Protein AF-A0A7C4I8U3-F1 (afdb_monomer_lite)

Secondary structure (DSSP, 8-state):
---S-GGGTHHHHHHTTT--HHHHHTSTTTT---TT-EEEEE---GGG--TT-EEEEEETTEEEEEEEEEEETTEEEEE-TTSSS--GGGSSB-GGGEEEEEEEEETTTTHHHHHHHHHHT-

Foldseek 3Di:
DDDPDLCLWCVVVVVVVPDDPVRCCPADPSVADDPQKDFDFDADDLVPDDQRWWFWFQFPVGIDIFGFHDADPQFTATDHGNDNDGDPRRGRDHSVRTPGTTDDIDHNNRVVVVVVCVVVVD

Sequence (122 aa):
MEHKNVDDTFYKFFLQRNFTLEEIRKFDFSDGINRGDVVLVKKIRPEELKVGDVIVFNSPNGKIIHRVISIENGSVTTKGDANPSPLGFEQHISAQQIIGKAYLRIPYLGYPRILLLMLLGV

Structure (mmCIF, N/CA/C/O backbone):
data_AF-A0A7C4I8U3-F1
#
_entry.id   AF-A0A7C4I8U3-F1
#
loop_
_atom_site.group_PDB
_atom_site.id
_atom_site.type_symbol
_atom_site.label_atom_id
_atom_site.label_alt_id
_atom_site.label_comp_id
_atom_site.label_asym_id
_atom_site.label_entity_id
_atom_site.label_seq_id
_atom_site.pdbx_PDB_ins_code
_atom_site.Cartn_x
_atom_site.Cartn_y
_atom_site.Cartn_z
_atom_site.occupancy
_atom_site.B_iso_or_equiv
_atom_site.auth_seq_id
_atom_site.auth_comp_id
_atom_site.auth_asym_id
_atom_site.auth_atom_id
_atom_site.pdbx_PDB_model_num
ATOM 1 N N . MET A 1 1 ? 5.425 4.842 -10.005 1.00 56.50 1 MET A N 1
ATOM 2 C CA . MET A 1 1 ? 6.080 3.852 -9.122 1.00 56.50 1 MET A CA 1
ATOM 3 C C . MET A 1 1 ? 7.594 3.933 -9.293 1.00 56.50 1 MET A C 1
ATOM 5 O O . MET A 1 1 ? 8.255 2.922 -9.452 1.00 56.50 1 MET A O 1
ATOM 9 N N . GLU A 1 2 ? 8.159 5.133 -9.342 1.00 50.75 2 GLU A N 1
ATOM 10 C CA . GLU A 1 2 ? 9.605 5.319 -9.251 1.00 50.75 2 GLU A CA 1
ATOM 11 C C . GLU A 1 2 ? 9.751 6.460 -8.252 1.00 50.75 2 GLU A C 1
ATOM 13 O O . GLU A 1 2 ? 9.171 7.532 -8.445 1.00 50.75 2 GLU A O 1
ATOM 18 N N . HIS A 1 3 ? 10.352 6.166 -7.105 1.00 53.06 3 HIS A N 1
ATOM 19 C CA . HIS A 1 3 ? 10.346 7.053 -5.950 1.00 53.06 3 HIS A CA 1
ATOM 20 C C . HIS A 1 3 ? 11.744 7.643 -5.789 1.00 53.06 3 HIS A C 1
ATOM 22 O O . HIS A 1 3 ? 12.694 6.919 -5.510 1.00 53.06 3 HIS A O 1
ATOM 28 N N . LYS A 1 4 ? 11.881 8.960 -5.990 1.00 53.72 4 LYS A N 1
ATOM 29 C CA . LYS A 1 4 ? 13.158 9.663 -5.770 1.00 53.72 4 LYS A CA 1
ATOM 30 C C . LYS A 1 4 ? 13.462 9.841 -4.278 1.00 53.72 4 LYS A C 1
ATOM 32 O O . LYS A 1 4 ? 14.628 9.894 -3.905 1.00 53.72 4 LYS A O 1
ATOM 37 N N . ASN A 1 5 ? 12.423 9.907 -3.443 1.00 61.78 5 ASN A N 1
ATOM 38 C CA . ASN A 1 5 ? 12.506 9.948 -1.988 1.00 61.78 5 ASN A CA 1
ATOM 39 C C . ASN A 1 5 ? 11.278 9.239 -1.381 1.00 61.78 5 ASN A C 1
ATOM 41 O O . ASN A 1 5 ? 10.164 9.406 -1.879 1.00 61.78 5 ASN A O 1
ATOM 45 N N . VAL A 1 6 ? 11.478 8.449 -0.322 1.00 57.25 6 VAL A N 1
ATOM 46 C CA . VAL A 1 6 ? 10.409 7.755 0.421 1.00 57.25 6 VAL A CA 1
ATOM 47 C C . VAL A 1 6 ? 9.450 8.761 1.072 1.00 57.25 6 VAL A C 1
ATOM 49 O O . VAL A 1 6 ? 8.249 8.503 1.150 1.00 57.25 6 VAL A O 1
ATOM 52 N N . ASP A 1 7 ? 9.934 9.948 1.438 1.00 56.62 7 ASP A N 1
ATOM 53 C CA . ASP A 1 7 ? 9.108 11.010 2.028 1.00 56.62 7 ASP A CA 1
ATOM 54 C C . ASP A 1 7 ? 8.077 11.597 1.044 1.00 56.62 7 ASP A C 1
ATOM 56 O O . ASP A 1 7 ? 7.031 12.092 1.464 1.00 56.62 7 ASP A O 1
ATOM 60 N N . ASP A 1 8 ? 8.308 11.465 -0.268 1.00 64.56 8 ASP A N 1
ATOM 61 C CA . ASP A 1 8 ? 7.384 11.909 -1.326 1.00 64.56 8 ASP A CA 1
ATOM 62 C C . ASP A 1 8 ? 6.325 10.850 -1.687 1.00 64.56 8 ASP A C 1
ATOM 64 O O . ASP A 1 8 ? 5.616 10.968 -2.689 1.00 64.56 8 ASP A O 1
ATOM 68 N N . THR A 1 9 ? 6.223 9.784 -0.894 1.00 76.19 9 THR A N 1
ATOM 69 C CA . THR A 1 9 ? 5.331 8.648 -1.164 1.00 76.19 9 THR A CA 1
ATOM 70 C C . THR A 1 9 ? 4.094 8.657 -0.259 1.00 76.19 9 THR A C 1
ATOM 72 O O . THR A 1 9 ? 3.631 9.696 0.219 1.00 76.19 9 THR A O 1
ATOM 75 N N . PHE A 1 10 ? 3.538 7.474 0.013 1.00 90.88 10 PHE A N 1
ATOM 76 C CA . PHE A 1 10 ? 2.471 7.271 0.981 1.00 90.88 10 PHE A CA 1
ATOM 77 C C . PHE A 1 10 ? 2.864 7.696 2.407 1.00 90.88 10 PHE A C 1
ATOM 79 O O . PHE A 1 10 ? 1.967 7.993 3.190 1.00 90.88 10 PHE A O 1
ATOM 86 N N . TYR A 1 11 ? 4.157 7.804 2.747 1.00 93.31 11 TYR A N 1
ATOM 87 C CA . TYR A 1 11 ? 4.602 8.257 4.075 1.00 93.31 11 TYR A CA 1
ATOM 88 C C . TYR A 1 11 ? 3.971 9.591 4.461 1.00 93.31 11 TYR A C 1
ATOM 90 O O . TYR A 1 11 ? 3.293 9.678 5.483 1.00 93.31 11 TYR A O 1
ATOM 98 N N . LYS A 1 12 ? 4.096 10.608 3.602 1.00 91.69 12 LYS A N 1
ATOM 99 C CA . LYS A 1 12 ? 3.491 11.925 3.834 1.00 91.69 12 LYS A CA 1
ATOM 100 C C . LYS A 1 12 ? 1.980 11.840 4.043 1.00 91.69 12 LYS A C 1
ATOM 102 O O . LYS A 1 12 ? 1.444 12.508 4.923 1.00 91.69 12 LYS A O 1
ATOM 107 N N . PHE A 1 13 ? 1.299 10.998 3.265 1.00 93.00 13 PHE A N 1
ATOM 108 C CA . PHE A 1 13 ? -0.147 10.806 3.370 1.00 93.00 13 PHE A CA 1
ATOM 109 C C . PHE A 1 13 ? -0.567 10.283 4.753 1.00 93.00 13 PHE A C 1
ATOM 111 O O . PHE A 1 13 ? -1.553 10.773 5.312 1.00 93.00 13 PHE A O 1
ATOM 118 N N . PHE A 1 14 ? 0.168 9.307 5.296 1.00 95.06 14 PHE A N 1
ATOM 119 C CA . PHE A 1 14 ? -0.118 8.698 6.597 1.00 95.06 14 PHE A CA 1
ATOM 120 C C . PHE A 1 14 ? 0.344 9.565 7.772 1.00 95.06 14 PHE A C 1
ATOM 122 O O . PHE A 1 14 ? -0.404 9.711 8.737 1.00 95.06 14 PHE A O 1
ATOM 129 N N . LEU A 1 15 ? 1.509 10.213 7.669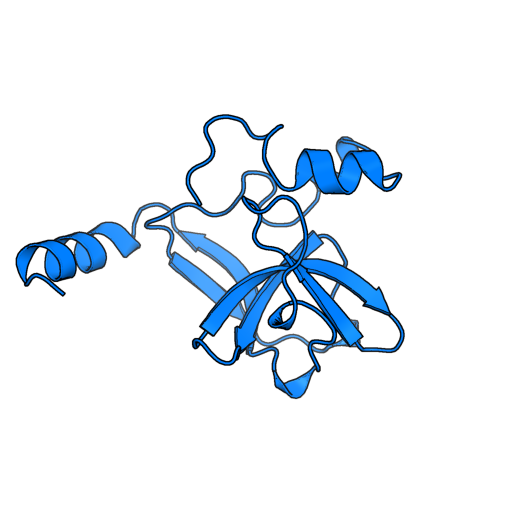 1.00 94.25 15 LEU A N 1
ATOM 130 C CA . LEU A 1 15 ? 2.002 11.150 8.689 1.00 94.25 15 LEU A CA 1
ATOM 131 C C . LEU A 1 15 ? 1.009 12.300 8.930 1.00 94.25 15 LEU A C 1
ATOM 133 O O . LEU A 1 15 ? 0.794 12.716 10.063 1.00 94.25 15 LEU A O 1
ATOM 137 N N . GLN A 1 16 ? 0.333 12.774 7.879 1.00 93.75 16 GLN A N 1
ATOM 138 C CA . GLN A 1 16 ? -0.727 13.787 7.982 1.00 93.75 16 GLN A CA 1
ATOM 139 C C . GLN A 1 16 ? -2.041 13.269 8.601 1.00 93.75 16 GLN A C 1
ATOM 141 O O . GLN A 1 16 ? -2.952 14.057 8.839 1.00 93.75 16 GLN A O 1
ATOM 146 N N . ARG A 1 17 ? -2.169 11.957 8.832 1.00 93.62 17 ARG A N 1
ATOM 147 C CA . ARG A 1 17 ? -3.377 11.277 9.337 1.00 93.62 17 ARG A CA 1
ATOM 148 C C . ARG A 1 17 ? -3.131 10.569 10.669 1.00 93.62 17 ARG A C 1
ATOM 150 O O . ARG A 1 17 ? -3.748 9.547 10.946 1.00 93.62 17 ARG A O 1
ATOM 157 N N . ASN A 1 18 ? -2.253 11.140 11.492 1.00 94.75 18 ASN A N 1
ATOM 158 C CA . ASN A 1 18 ? -1.930 10.673 12.844 1.00 94.75 18 ASN A CA 1
ATOM 159 C C . ASN A 1 18 ? -1.239 9.302 12.916 1.00 94.75 18 ASN A C 1
ATOM 161 O O . ASN A 1 18 ? -1.243 8.687 13.978 1.00 94.75 18 ASN A O 1
ATOM 165 N N . PHE A 1 19 ? -0.618 8.836 11.829 1.00 95.00 19 PHE A N 1
ATOM 166 C CA . PHE A 1 19 ? 0.316 7.714 11.906 1.00 95.00 19 PHE A CA 1
ATOM 167 C C . PHE A 1 19 ? 1.714 8.221 12.247 1.00 95.00 19 PHE A C 1
ATOM 169 O O . PHE A 1 19 ? 2.159 9.263 11.765 1.00 95.00 19 PHE A O 1
ATOM 176 N N . THR A 1 20 ? 2.435 7.446 13.040 1.00 95.81 20 THR A N 1
ATOM 177 C CA . THR A 1 20 ? 3.850 7.652 13.341 1.00 95.81 20 THR A CA 1
ATOM 178 C C . THR A 1 20 ? 4.735 7.013 12.272 1.00 95.81 20 THR A C 1
ATOM 180 O O . THR A 1 20 ? 4.350 6.059 11.593 1.00 95.81 20 THR A O 1
ATOM 183 N N . LEU A 1 21 ? 5.974 7.494 12.149 1.00 93.69 21 LEU A N 1
ATOM 184 C CA . LEU A 1 21 ? 6.956 6.907 11.233 1.00 93.69 21 LEU A CA 1
ATOM 185 C C . LEU A 1 21 ? 7.205 5.415 11.525 1.00 93.69 21 LEU A C 1
ATOM 187 O O . LEU A 1 21 ? 7.354 4.617 10.603 1.00 93.69 21 LEU A O 1
ATOM 191 N N . GLU A 1 22 ? 7.212 5.037 12.803 1.00 94.81 22 GLU A N 1
ATOM 192 C CA . GLU A 1 22 ? 7.419 3.656 13.246 1.00 94.81 22 GLU A CA 1
ATOM 193 C C . GLU A 1 22 ? 6.253 2.730 12.882 1.00 94.81 22 GLU A C 1
ATOM 195 O O . GLU A 1 22 ? 6.468 1.550 12.610 1.00 94.81 22 GLU A O 1
ATOM 200 N N . GLU A 1 23 ? 5.021 3.240 12.837 1.00 95.56 23 GLU A N 1
ATOM 201 C CA . GLU A 1 23 ? 3.873 2.480 12.332 1.00 95.56 23 GLU A CA 1
ATOM 202 C C . GLU A 1 23 ? 3.968 2.276 10.821 1.00 95.56 23 GLU A C 1
ATOM 204 O O . GLU A 1 23 ? 3.799 1.157 10.343 1.00 95.56 23 GLU A O 1
ATOM 209 N N . ILE A 1 24 ? 4.312 3.329 10.074 1.00 94.75 24 ILE A N 1
ATOM 210 C CA . ILE A 1 24 ? 4.409 3.274 8.609 1.00 94.75 24 ILE A CA 1
ATOM 211 C C . ILE A 1 24 ? 5.532 2.323 8.168 1.00 94.75 24 ILE A C 1
ATOM 213 O O . ILE A 1 24 ? 5.362 1.552 7.225 1.00 94.75 24 ILE A O 1
ATOM 217 N N . ARG A 1 25 ? 6.667 2.309 8.878 1.00 94.44 25 ARG A N 1
ATOM 218 C CA . ARG A 1 25 ? 7.789 1.390 8.607 1.00 94.44 25 ARG A CA 1
ATOM 219 C C . ARG A 1 25 ? 7.426 -0.087 8.758 1.00 94.44 25 ARG A C 1
ATOM 221 O O . ARG A 1 25 ? 8.075 -0.926 8.135 1.00 94.44 25 ARG A O 1
ATOM 228 N N . LYS A 1 26 ? 6.403 -0.399 9.560 1.00 95.50 26 LYS A N 1
ATOM 229 C CA . LYS A 1 26 ? 5.879 -1.761 9.751 1.00 95.50 26 LYS A CA 1
ATOM 230 C C . LYS A 1 26 ? 4.902 -2.187 8.657 1.00 95.50 26 LYS A C 1
ATOM 232 O O . LYS A 1 26 ? 4.494 -3.346 8.656 1.00 95.50 26 LYS A O 1
ATOM 237 N N . PHE A 1 27 ? 4.498 -1.285 7.761 1.00 95.44 27 PHE A N 1
ATOM 238 C CA . PHE A 1 27 ? 3.653 -1.655 6.632 1.00 95.44 27 PHE A CA 1
ATOM 239 C C . PHE A 1 27 ? 4.396 -2.597 5.685 1.00 95.44 27 PHE A C 1
ATOM 241 O O . PHE A 1 27 ? 5.609 -2.494 5.493 1.00 95.44 27 PHE A O 1
ATOM 248 N N . ASP A 1 28 ? 3.644 -3.490 5.047 1.00 92.50 28 ASP A N 1
ATOM 249 C CA . ASP A 1 28 ? 4.187 -4.350 4.002 1.00 92.50 28 ASP A CA 1
ATOM 250 C C . ASP A 1 28 ? 4.722 -3.488 2.853 1.00 92.50 28 ASP A C 1
ATOM 252 O O . ASP A 1 28 ? 4.060 -2.545 2.416 1.00 92.50 28 ASP A O 1
ATOM 256 N N . PHE A 1 29 ? 5.909 -3.813 2.336 1.00 93.50 29 PHE A N 1
ATOM 257 C CA . PHE A 1 29 ? 6.557 -3.031 1.273 1.00 93.50 29 PHE A CA 1
ATOM 258 C C . PHE A 1 29 ? 6.705 -1.553 1.673 1.00 93.50 29 PHE A C 1
ATOM 260 O O . PHE A 1 29 ? 6.271 -0.650 0.952 1.00 93.50 29 PHE A O 1
ATOM 267 N N . SER A 1 30 ? 7.264 -1.301 2.862 1.00 91.94 30 SER A N 1
ATOM 268 C CA . SER A 1 30 ? 7.463 0.049 3.401 1.00 91.94 30 SER A CA 1
ATOM 269 C C . S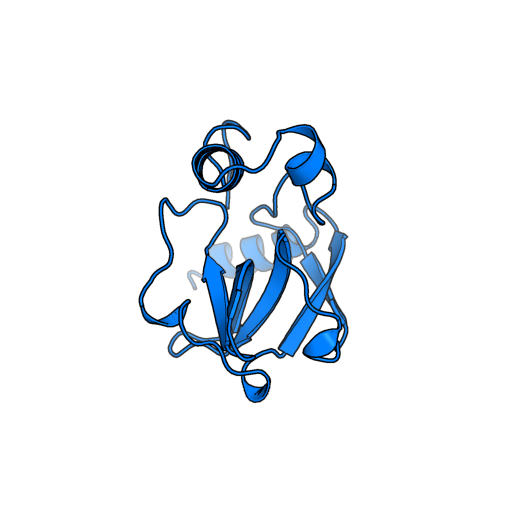ER A 1 30 ? 8.481 0.886 2.613 1.00 91.94 30 SER A C 1
ATOM 271 O O . SER A 1 30 ? 8.583 2.087 2.832 1.00 91.94 30 SER A O 1
ATOM 273 N N . ASP A 1 31 ? 9.193 0.285 1.664 1.00 89.06 31 ASP A N 1
ATOM 274 C CA . ASP A 1 31 ? 10.056 0.927 0.669 1.00 89.06 31 ASP A CA 1
ATOM 275 C C . ASP A 1 31 ? 9.377 1.076 -0.711 1.00 89.06 31 ASP A C 1
ATOM 277 O O . ASP A 1 31 ? 10.004 1.487 -1.688 1.00 89.06 31 ASP A O 1
ATOM 281 N N . GLY A 1 32 ? 8.081 0.765 -0.792 1.00 88.94 32 GLY A N 1
ATOM 282 C CA . GLY A 1 32 ? 7.265 0.872 -1.996 1.00 88.94 32 GLY A CA 1
ATOM 283 C C . GLY A 1 32 ? 7.423 -0.299 -2.969 1.00 88.94 32 GLY A C 1
ATOM 284 O O . GLY A 1 32 ? 8.143 -1.274 -2.745 1.00 88.94 32 GLY A O 1
ATOM 285 N N . ILE A 1 33 ? 6.705 -0.207 -4.086 1.00 90.69 33 ILE A N 1
ATOM 286 C CA . ILE A 1 33 ? 6.812 -1.132 -5.219 1.00 90.69 33 ILE A CA 1
ATOM 287 C C . ILE A 1 33 ? 7.184 -0.311 -6.442 1.00 90.69 33 ILE A C 1
ATOM 289 O O . ILE A 1 33 ? 6.561 0.715 -6.725 1.00 90.69 33 ILE A O 1
ATOM 293 N N . ASN A 1 34 ? 8.196 -0.777 -7.164 1.00 90.25 34 ASN A N 1
ATOM 294 C CA . ASN A 1 34 ? 8.792 -0.071 -8.279 1.00 90.25 34 ASN A CA 1
ATOM 295 C C . ASN A 1 34 ? 8.440 -0.711 -9.622 1.00 90.25 34 ASN A C 1
ATOM 297 O O . ASN A 1 34 ? 8.062 -1.882 -9.732 1.00 90.25 34 ASN A O 1
ATOM 301 N N . ARG A 1 35 ? 8.578 0.076 -10.693 1.00 90.38 35 ARG A N 1
ATOM 302 C CA . ARG A 1 35 ? 8.469 -0.451 -12.056 1.00 90.38 35 ARG A CA 1
ATOM 303 C C . ARG A 1 35 ? 9.486 -1.582 -12.254 1.00 90.38 35 ARG A C 1
ATOM 305 O O . ARG A 1 35 ? 10.657 -1.441 -11.920 1.00 90.38 35 ARG A O 1
ATOM 312 N N . GLY A 1 36 ? 9.025 -2.684 -12.840 1.00 93.19 36 GLY A N 1
ATOM 313 C CA . GLY A 1 36 ? 9.843 -3.877 -13.065 1.00 93.19 36 GLY A CA 1
ATOM 314 C C . GLY A 1 36 ? 9.825 -4.877 -11.910 1.00 93.19 36 GLY A C 1
ATOM 315 O O . GLY A 1 36 ? 10.348 -5.975 -12.078 1.00 93.19 36 GLY A O 1
ATOM 316 N N . ASP A 1 37 ? 9.179 -4.563 -10.789 1.00 95.19 37 ASP A N 1
ATOM 317 C CA . ASP A 1 37 ? 8.921 -5.553 -9.749 1.00 95.19 37 ASP A CA 1
ATOM 318 C C . ASP A 1 37 ? 7.846 -6.548 -10.195 1.00 95.19 37 ASP A C 1
ATOM 320 O O . ASP A 1 37 ? 6.863 -6.197 -10.855 1.00 95.19 37 ASP A O 1
ATOM 324 N N . VAL A 1 38 ? 8.012 -7.803 -9.786 1.00 95.38 38 VAL A N 1
ATOM 325 C CA . VAL A 1 38 ? 6.956 -8.818 -9.843 1.00 95.38 38 VAL A CA 1
ATOM 326 C C . VAL A 1 38 ? 6.478 -9.074 -8.424 1.00 95.38 38 VAL A C 1
ATOM 328 O O . VAL A 1 38 ? 7.279 -9.409 -7.552 1.00 95.38 38 VAL A O 1
ATOM 331 N N . VAL A 1 39 ? 5.175 -8.935 -8.185 1.00 95.75 39 VAL A N 1
ATOM 332 C CA . VAL A 1 39 ? 4.571 -9.229 -6.882 1.00 95.75 39 VAL A CA 1
ATOM 333 C C . VAL A 1 39 ? 3.754 -10.509 -6.930 1.00 95.75 39 VAL A C 1
ATOM 335 O O . VAL A 1 39 ? 2.956 -10.722 -7.844 1.00 95.75 39 VAL A O 1
ATOM 338 N N . LEU A 1 40 ? 3.941 -11.359 -5.924 1.00 96.56 40 LEU A N 1
ATOM 339 C CA . LEU A 1 40 ? 3.088 -12.517 -5.704 1.00 96.56 40 LEU A CA 1
ATOM 340 C C . LEU A 1 40 ? 1.944 -12.134 -4.774 1.00 96.56 40 LEU A C 1
ATOM 342 O O . LEU A 1 40 ? 2.126 -11.454 -3.759 1.00 96.56 40 LEU A O 1
ATOM 346 N N . VAL A 1 41 ? 0.755 -12.591 -5.146 1.00 97.00 41 VAL A N 1
ATOM 347 C CA . VAL A 1 41 ? -0.506 -12.220 -4.516 1.00 97.00 41 VAL A CA 1
ATOM 348 C C . VAL A 1 41 ? -1.156 -13.479 -3.973 1.00 97.00 41 VAL A C 1
ATOM 350 O O . VAL A 1 41 ? -1.249 -14.485 -4.675 1.00 97.00 41 VAL A O 1
ATOM 353 N N . LYS A 1 42 ? -1.626 -13.419 -2.730 1.00 96.31 42 LYS A N 1
ATOM 354 C CA . LYS A 1 42 ? -2.413 -14.484 -2.109 1.00 96.31 42 LYS A CA 1
ATOM 355 C C . LYS A 1 42 ? -3.834 -14.001 -1.866 1.00 96.31 42 LYS A C 1
ATOM 357 O O . LYS A 1 42 ? -4.049 -12.833 -1.532 1.00 96.31 42 LYS A O 1
ATOM 362 N N . LYS A 1 43 ? -4.806 -14.901 -2.011 1.00 95.69 43 LYS A N 1
ATOM 363 C CA . LYS A 1 43 ? -6.176 -14.623 -1.568 1.00 95.69 43 LYS A CA 1
ATOM 364 C C . LYS A 1 43 ? -6.168 -14.383 -0.061 1.00 95.69 43 LYS A C 1
ATOM 366 O O . LYS A 1 43 ? -5.441 -15.053 0.670 1.00 95.69 43 LYS A O 1
ATOM 371 N N . ILE A 1 44 ? -6.971 -13.426 0.377 1.00 92.88 44 ILE A N 1
ATOM 372 C CA . ILE A 1 44 ? -7.123 -13.055 1.779 1.00 92.88 44 ILE A CA 1
ATOM 373 C C . ILE A 1 44 ? -8.604 -12.845 2.064 1.00 92.88 44 ILE A C 1
ATOM 375 O O . ILE A 1 44 ? -9.353 -12.440 1.171 1.00 92.88 44 ILE A O 1
ATOM 379 N N . ARG A 1 45 ? -9.029 -13.155 3.287 1.00 91.81 45 ARG A N 1
ATOM 380 C CA . ARG A 1 45 ? -10.384 -12.828 3.723 1.00 91.81 45 ARG A CA 1
ATOM 381 C C . ARG A 1 45 ? -10.480 -11.324 4.017 1.00 91.81 45 ARG A C 1
ATOM 383 O O . ARG A 1 45 ? -9.507 -10.771 4.531 1.00 91.81 45 ARG A O 1
ATOM 390 N N . PRO A 1 46 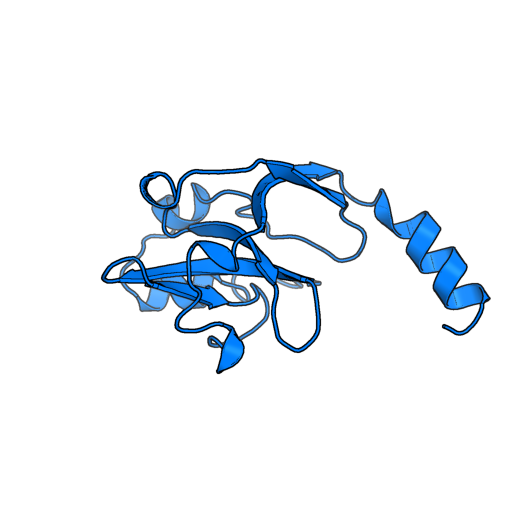? -11.603 -10.651 3.715 1.00 87.31 46 PRO A N 1
ATOM 391 C CA . PRO A 1 46 ? -11.732 -9.206 3.921 1.00 87.31 46 PRO A CA 1
ATOM 392 C C . PRO A 1 46 ? -11.430 -8.757 5.354 1.00 87.31 46 PRO A C 1
ATOM 394 O O . PRO A 1 46 ? -10.885 -7.678 5.553 1.00 87.31 46 PRO A O 1
ATOM 397 N N . GLU A 1 47 ? -11.720 -9.601 6.346 1.00 90.38 47 GLU A N 1
ATOM 398 C CA . GLU A 1 47 ? -11.533 -9.291 7.767 1.00 90.38 47 GLU A CA 1
ATOM 399 C C . GLU A 1 47 ? -10.058 -9.322 8.202 1.00 90.38 47 GLU A C 1
ATOM 401 O O . GLU A 1 47 ? -9.706 -8.792 9.252 1.00 90.38 47 GLU A O 1
ATOM 406 N N . GLU A 1 48 ? -9.182 -9.950 7.414 1.00 92.75 48 GLU A N 1
ATOM 407 C CA . GLU A 1 48 ? -7.738 -9.971 7.675 1.00 92.75 48 GLU A CA 1
ATOM 408 C C . GLU A 1 48 ? -7.012 -8.763 7.071 1.00 92.75 48 GLU A C 1
ATOM 410 O O . GLU A 1 48 ? -5.832 -8.554 7.367 1.00 92.75 48 GLU A O 1
ATOM 415 N N . LEU A 1 49 ? -7.693 -7.993 6.216 1.00 94.75 49 LEU A N 1
ATOM 416 C CA . LEU A 1 49 ? -7.123 -6.833 5.550 1.00 94.75 49 LEU A CA 1
ATOM 417 C C . LEU A 1 49 ? -6.895 -5.695 6.546 1.00 94.75 49 LEU A C 1
ATOM 419 O O . LEU A 1 49 ? -7.744 -5.406 7.390 1.00 94.75 49 LEU A O 1
ATOM 423 N N . LYS A 1 50 ? -5.749 -5.025 6.433 1.00 95.94 50 LYS A N 1
ATOM 424 C CA . LYS A 1 50 ? -5.367 -3.923 7.320 1.00 95.94 50 LYS A CA 1
ATOM 425 C C . LYS A 1 50 ? -4.946 -2.693 6.533 1.00 95.94 50 LYS A C 1
ATOM 427 O O . LYS A 1 50 ? -4.490 -2.775 5.394 1.00 95.94 50 LYS A O 1
ATOM 432 N N . VAL A 1 51 ? -5.070 -1.533 7.173 1.00 96.88 51 VAL A N 1
ATOM 433 C CA . VAL A 1 51 ? -4.465 -0.296 6.670 1.00 96.88 51 VAL A CA 1
ATOM 434 C C . VAL A 1 51 ? -2.952 -0.493 6.543 1.00 96.88 51 VAL A C 1
ATOM 436 O O . VAL A 1 51 ? -2.324 -1.059 7.435 1.00 96.88 51 VAL A O 1
ATOM 439 N N . GLY A 1 52 ? -2.387 -0.052 5.420 1.00 96.69 52 GLY A N 1
ATOM 440 C CA . GLY A 1 52 ? -0.981 -0.256 5.069 1.00 96.69 52 GLY A CA 1
ATOM 441 C C . GLY A 1 52 ? -0.723 -1.465 4.166 1.00 96.69 52 GLY A C 1
ATOM 442 O O . GLY A 1 52 ? 0.315 -1.489 3.501 1.00 96.69 52 GLY A O 1
ATOM 443 N N . ASP A 1 53 ? -1.662 -2.413 4.065 1.00 97.31 53 ASP A N 1
ATOM 444 C CA . ASP A 1 53 ? -1.553 -3.559 3.157 1.00 97.31 53 ASP A CA 1
ATOM 445 C C . ASP A 1 53 ? -1.521 -3.115 1.692 1.00 97.31 53 ASP A C 1
ATOM 447 O O . ASP A 1 53 ? -2.213 -2.176 1.296 1.00 97.31 53 ASP A O 1
ATOM 451 N N . VAL A 1 54 ? -0.776 -3.836 0.853 1.00 97.31 54 VAL A N 1
ATOM 452 C CA . VAL A 1 54 ? -0.825 -3.664 -0.604 1.00 97.31 54 VAL A CA 1
ATOM 453 C C . VAL A 1 54 ? -1.695 -4.750 -1.219 1.00 97.31 54 VAL A C 1
ATOM 455 O O . VAL A 1 54 ? -1.442 -5.944 -1.036 1.00 97.31 54 VAL A O 1
ATOM 458 N N . ILE A 1 55 ? -2.703 -4.345 -1.987 1.00 97.38 55 ILE A N 1
ATOM 459 C CA . ILE A 1 55 ? -3.654 -5.255 -2.623 1.00 97.38 55 ILE A CA 1
ATOM 460 C C . ILE A 1 55 ? -3.689 -5.089 -4.131 1.00 97.38 55 ILE A C 1
ATOM 462 O O . ILE A 1 55 ? -3.395 -4.024 -4.674 1.00 97.38 55 ILE A O 1
ATOM 466 N N . VAL A 1 56 ? -4.106 -6.163 -4.796 1.00 97.06 56 VAL A N 1
ATOM 467 C CA . VAL A 1 56 ? -4.462 -6.157 -6.210 1.00 97.06 56 VAL A CA 1
ATOM 468 C C . VAL A 1 56 ? -5.969 -6.278 -6.325 1.00 97.06 56 VAL A C 1
ATOM 470 O O . VAL A 1 56 ? -6.563 -7.190 -5.747 1.00 97.06 56 VAL A O 1
ATOM 473 N N . PHE A 1 57 ? -6.592 -5.379 -7.075 1.00 96.12 57 PHE A N 1
ATOM 474 C CA . PHE A 1 57 ? -8.038 -5.364 -7.275 1.00 96.12 57 PHE A CA 1
ATOM 475 C C . PHE A 1 57 ? -8.397 -5.020 -8.722 1.00 96.12 57 PHE A C 1
ATOM 477 O O . PHE A 1 57 ? -7.580 -4.490 -9.481 1.00 96.12 57 PHE A O 1
ATOM 484 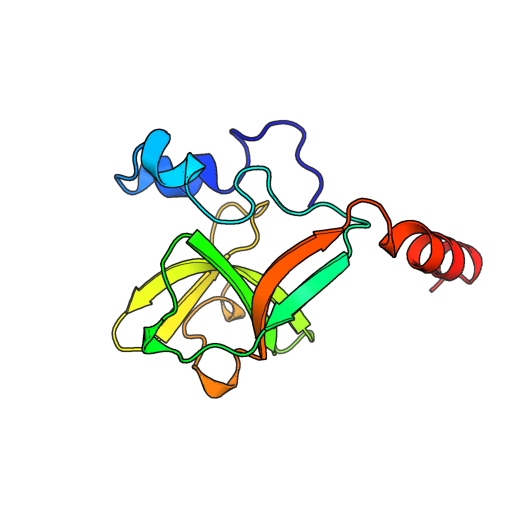N N . ASN A 1 58 ? -9.620 -5.367 -9.119 1.00 95.88 58 ASN A N 1
ATOM 485 C CA . ASN A 1 58 ? -10.162 -5.013 -10.426 1.00 95.88 58 ASN A CA 1
ATOM 486 C C . ASN A 1 58 ? -10.744 -3.594 -10.394 1.00 95.88 58 ASN A C 1
ATOM 488 O O . ASN A 1 58 ? -11.648 -3.299 -9.610 1.00 95.88 58 ASN A O 1
ATOM 492 N N . SER A 1 59 ? -10.248 -2.745 -11.290 1.00 93.12 59 SER A N 1
ATOM 493 C CA . SER A 1 59 ? -10.767 -1.406 -11.575 1.00 93.12 59 SER A CA 1
ATOM 494 C C . SER A 1 59 ? -11.386 -1.357 -12.982 1.00 93.12 59 SER A C 1
ATOM 496 O O . SER A 1 59 ? -11.162 -2.281 -13.772 1.00 93.12 59 SER A O 1
ATOM 498 N N . PRO A 1 60 ? -12.084 -0.267 -13.355 1.00 89.88 60 PRO A N 1
ATOM 499 C CA . PRO A 1 60 ? -12.555 -0.069 -14.728 1.00 89.88 60 PRO A CA 1
ATOM 500 C C . PRO A 1 60 ? -11.440 -0.128 -15.786 1.00 89.88 60 PRO A C 1
ATOM 502 O O . PRO A 1 60 ? -11.686 -0.547 -16.911 1.00 89.88 60 PRO A O 1
ATOM 505 N N . ASN A 1 61 ? -10.206 0.232 -15.415 1.00 87.12 61 ASN A N 1
ATOM 506 C CA . ASN A 1 61 ? -9.046 0.273 -16.312 1.00 87.12 61 ASN A CA 1
ATOM 507 C C . ASN A 1 61 ? -8.174 -0.995 -16.227 1.00 87.12 61 ASN A C 1
ATOM 509 O O . ASN A 1 61 ? -7.039 -1.009 -16.701 1.00 87.12 61 ASN A O 1
ATOM 513 N N . GLY A 1 62 ? -8.680 -2.061 -15.599 1.00 92.38 62 GLY A N 1
ATOM 514 C CA . GLY A 1 62 ? -7.969 -3.325 -15.415 1.00 92.38 62 GLY A CA 1
ATOM 515 C C . GLY A 1 62 ? -7.457 -3.535 -13.990 1.00 92.38 62 GLY A C 1
ATOM 516 O O . GLY A 1 62 ? -7.954 -2.945 -13.029 1.00 92.38 62 GLY A O 1
ATOM 517 N N . LYS A 1 63 ? -6.482 -4.437 -13.839 1.00 94.31 63 LYS A N 1
ATOM 518 C CA . LYS A 1 63 ? -5.931 -4.817 -12.530 1.00 94.31 63 LYS A CA 1
ATOM 519 C C . LYS A 1 63 ? -4.952 -3.760 -12.039 1.00 94.31 63 LYS A C 1
ATOM 521 O O . LYS A 1 63 ? -4.009 -3.423 -12.749 1.00 94.31 63 LYS A O 1
ATOM 526 N N . ILE A 1 64 ? -5.157 -3.290 -10.815 1.00 95.00 64 ILE A N 1
ATOM 527 C CA . ILE A 1 64 ? -4.350 -2.237 -10.197 1.00 95.00 64 ILE A CA 1
ATOM 528 C C . ILE A 1 64 ? -3.784 -2.744 -8.872 1.00 95.00 64 ILE A C 1
ATOM 530 O O . ILE A 1 64 ? -4.435 -3.521 -8.177 1.00 95.00 64 ILE A O 1
ATOM 534 N N . ILE A 1 65 ? -2.563 -2.315 -8.547 1.00 95.50 65 ILE A N 1
ATOM 535 C CA . ILE A 1 65 ? -1.846 -2.651 -7.313 1.00 95.50 65 ILE A CA 1
ATOM 536 C C . ILE A 1 65 ? -1.688 -1.371 -6.501 1.00 95.50 65 ILE A C 1
ATOM 538 O O . ILE A 1 65 ? -0.880 -0.535 -6.890 1.00 95.50 65 ILE A O 1
ATOM 542 N N . HIS A 1 66 ? -2.417 -1.221 -5.397 1.00 96.44 66 HIS A N 1
ATOM 543 C CA . HIS A 1 66 ? -2.380 -0.026 -4.543 1.00 96.44 66 HIS A CA 1
ATOM 544 C C . HIS A 1 66 ? -2.375 -0.389 -3.058 1.00 96.44 66 HIS A C 1
ATOM 546 O O . HIS A 1 66 ? -2.654 -1.526 -2.673 1.00 96.44 66 HIS A O 1
ATOM 552 N N . ARG A 1 67 ? -2.066 0.603 -2.221 1.00 97.12 67 ARG A N 1
ATOM 553 C CA . ARG A 1 67 ? -2.022 0.462 -0.768 1.00 97.12 67 ARG A CA 1
ATOM 554 C C . ARG A 1 67 ? -3.346 0.853 -0.136 1.00 97.12 67 ARG A C 1
ATOM 556 O O . ARG A 1 67 ? -3.920 1.878 -0.497 1.00 97.12 67 ARG A O 1
ATOM 563 N N . VAL A 1 68 ? -3.811 0.057 0.817 1.00 97.50 68 VAL A N 1
ATOM 564 C CA . VAL A 1 68 ? -4.999 0.330 1.625 1.00 97.50 68 VAL A CA 1
ATOM 565 C C . VAL A 1 68 ? -4.713 1.492 2.565 1.00 97.50 68 VAL A C 1
ATOM 567 O O . VAL A 1 68 ? -3.782 1.438 3.368 1.00 97.50 68 VAL A O 1
ATOM 570 N N . ILE A 1 69 ? -5.531 2.536 2.472 1.00 97.06 69 ILE A N 1
ATOM 571 C CA . ILE A 1 69 ? -5.413 3.748 3.289 1.00 97.06 69 ILE A CA 1
ATOM 572 C C . ILE A 1 69 ? -6.533 3.883 4.322 1.00 97.06 69 ILE A C 1
ATOM 574 O O . ILE A 1 69 ? -6.328 4.531 5.344 1.00 97.06 69 ILE A O 1
ATOM 578 N N . SER A 1 70 ? -7.690 3.256 4.091 1.00 96.00 70 SER A N 1
ATOM 579 C CA . SER A 1 70 ? -8.764 3.143 5.079 1.00 96.00 70 SER A CA 1
ATOM 580 C C . SER A 1 70 ? -9.632 1.912 4.821 1.00 96.00 70 SER A C 1
ATOM 582 O O . SER A 1 70 ? -9.706 1.402 3.698 1.00 96.00 70 SER A O 1
ATOM 584 N N . ILE A 1 71 ? -10.274 1.430 5.884 1.00 95.25 71 ILE A N 1
ATOM 585 C CA . ILE A 1 71 ? -11.269 0.357 5.848 1.00 95.25 71 ILE A CA 1
ATOM 586 C C . ILE A 1 71 ? -1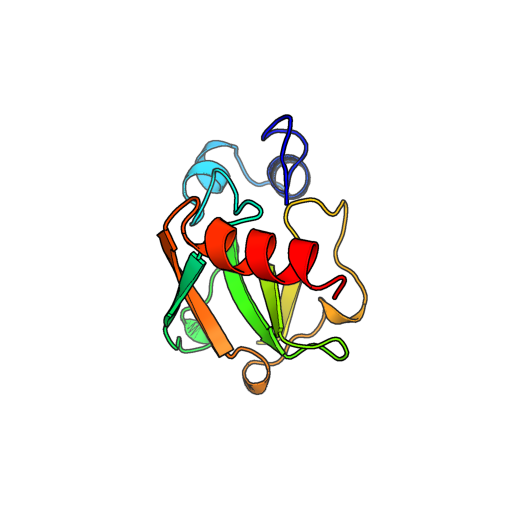2.435 0.812 6.724 1.00 95.25 71 ILE A C 1
ATOM 588 O O . ILE A 1 71 ? -12.264 1.007 7.925 1.00 95.25 71 ILE A O 1
ATOM 592 N N . GLU A 1 72 ? -13.609 0.987 6.126 1.00 91.38 72 GLU A N 1
ATOM 593 C CA . GLU A 1 72 ? -14.802 1.505 6.800 1.00 91.38 72 GLU A CA 1
ATOM 594 C C . GLU A 1 72 ? -16.010 0.661 6.402 1.00 91.38 72 GLU A C 1
ATOM 596 O O . GLU A 1 72 ? -16.320 0.546 5.221 1.00 91.38 72 GLU A O 1
ATOM 601 N N . ASN A 1 73 ? -16.699 0.049 7.371 1.00 87.12 73 ASN A N 1
ATOM 602 C CA . ASN A 1 73 ? -17.905 -0.760 7.129 1.00 87.12 73 ASN A CA 1
ATOM 603 C C . ASN A 1 73 ? -17.744 -1.826 6.019 1.00 87.12 73 ASN A C 1
ATOM 605 O O . ASN A 1 73 ? -18.659 -2.064 5.236 1.00 87.12 73 ASN A O 1
ATOM 609 N N . GLY A 1 74 ? -16.561 -2.444 5.914 1.00 83.00 74 GLY A N 1
ATOM 610 C CA . GLY A 1 74 ? -16.250 -3.441 4.876 1.00 83.00 74 GLY A CA 1
ATOM 611 C C . GLY A 1 74 ? -15.943 -2.863 3.486 1.00 83.00 74 GLY A C 1
ATOM 612 O O . GLY A 1 74 ? -15.625 -3.618 2.569 1.00 83.00 74 GLY A O 1
ATOM 613 N N . SER A 1 75 ? -15.996 -1.541 3.332 1.00 90.12 75 SER A N 1
ATOM 614 C CA . SER A 1 75 ? -15.554 -0.808 2.148 1.00 90.12 75 SER A CA 1
ATOM 615 C C . SER A 1 75 ? -14.086 -0.412 2.305 1.00 90.12 75 SER A C 1
ATOM 617 O O . SER A 1 75 ? -13.689 0.189 3.306 1.00 90.12 75 SER A O 1
ATOM 619 N N . VAL A 1 76 ? -13.276 -0.734 1.300 1.00 96.31 76 VAL A N 1
ATOM 620 C CA . VAL A 1 76 ? -11.835 -0.467 1.297 1.00 96.31 76 VAL A CA 1
ATOM 621 C C . VAL A 1 76 ? -11.545 0.753 0.433 1.00 96.31 76 VAL A C 1
ATOM 623 O O . VAL A 1 76 ? -12.025 0.850 -0.696 1.00 96.31 76 VAL A O 1
ATOM 626 N N . THR A 1 77 ? -10.717 1.664 0.937 1.00 97.00 77 THR A N 1
ATOM 627 C CA . THR A 1 77 ? -10.140 2.738 0.124 1.00 97.00 77 THR A CA 1
ATOM 628 C C . THR A 1 77 ? -8.655 2.482 -0.049 1.00 97.00 77 THR A C 1
ATOM 630 O O . THR A 1 77 ? -7.928 2.248 0.921 1.00 97.00 77 THR A O 1
ATOM 633 N N . THR A 1 78 ? -8.190 2.538 -1.292 1.00 97.12 78 THR A N 1
ATOM 634 C CA . THR A 1 78 ? -6.773 2.411 -1.634 1.00 97.12 78 THR A CA 1
ATOM 635 C C . THR A 1 78 ? -6.235 3.687 -2.251 1.00 97.12 78 THR A C 1
ATOM 637 O O . THR A 1 78 ? -6.983 4.606 -2.563 1.00 97.12 78 THR A O 1
ATOM 640 N N . LYS A 1 79 ? -4.920 3.745 -2.421 1.00 95.31 79 LYS A N 1
ATOM 641 C CA . LYS A 1 79 ? -4.249 4.783 -3.187 1.00 95.31 79 LYS A CA 1
ATOM 642 C C . LYS A 1 79 ? -2.930 4.253 -3.743 1.00 95.31 79 LYS A C 1
ATOM 644 O O . LYS A 1 79 ? -2.225 3.491 -3.079 1.00 95.31 79 LYS A O 1
ATOM 649 N N . GLY A 1 80 ? -2.562 4.697 -4.942 1.00 94.25 80 GLY A N 1
ATOM 650 C CA . GLY A 1 80 ? -1.217 4.470 -5.469 1.00 94.25 80 GLY A CA 1
ATOM 651 C C . GLY A 1 80 ? -0.166 5.208 -4.648 1.00 94.25 80 GLY A C 1
ATOM 652 O O . GLY A 1 80 ? -0.325 6.397 -4.369 1.00 94.25 80 GLY A O 1
ATOM 653 N N . ASP A 1 81 ? 0.923 4.534 -4.276 1.00 93.19 81 ASP A N 1
ATOM 654 C CA . ASP A 1 81 ? 1.952 5.082 -3.375 1.00 93.19 81 ASP A CA 1
ATOM 655 C C . ASP A 1 81 ? 2.513 6.434 -3.851 1.00 93.19 81 ASP A C 1
ATOM 657 O O . ASP A 1 81 ? 2.802 7.296 -3.027 1.00 93.19 81 ASP A O 1
ATOM 661 N N . ALA A 1 82 ? 2.585 6.651 -5.169 1.00 90.00 82 ALA A N 1
ATOM 662 C CA . ALA A 1 82 ? 3.066 7.892 -5.789 1.00 90.00 82 ALA A CA 1
ATOM 663 C C . ALA A 1 82 ? 1.997 8.988 -5.983 1.00 90.00 82 ALA A C 1
ATOM 665 O O . ALA A 1 82 ? 2.341 10.118 -6.314 1.00 90.00 82 ALA A O 1
ATOM 666 N N . ASN A 1 83 ? 0.707 8.679 -5.822 1.00 90.75 83 ASN A N 1
ATOM 667 C CA . ASN A 1 83 ? -0.349 9.688 -5.954 1.00 90.75 83 ASN A CA 1
ATOM 668 C C . ASN A 1 83 ? -0.353 10.598 -4.704 1.00 90.75 83 ASN A C 1
ATOM 670 O O . ASN A 1 83 ? 0.192 10.211 -3.678 1.00 90.75 83 ASN A O 1
ATOM 674 N N . PRO A 1 84 ? -0.955 11.793 -4.707 1.00 90.06 84 PRO A N 1
ATOM 675 C CA . PRO A 1 84 ? -1.136 12.575 -3.475 1.00 90.06 84 PRO A CA 1
ATOM 676 C C . PRO A 1 84 ? -2.368 12.131 -2.669 1.00 90.06 84 PRO A C 1
ATOM 678 O O . PRO A 1 84 ? -2.349 12.143 -1.441 1.00 90.06 84 PRO A O 1
ATOM 681 N N . SER A 1 85 ? -3.410 11.668 -3.361 1.00 91.31 85 SER A N 1
ATOM 682 C CA . SER A 1 85 ? -4.726 11.324 -2.811 1.00 91.31 85 SER A CA 1
ATOM 683 C C . SER A 1 85 ? -5.343 10.153 -3.582 1.00 91.31 85 SER A C 1
ATOM 685 O O . SER A 1 85 ? -4.886 9.880 -4.697 1.00 91.31 85 SER A O 1
ATOM 687 N N . PRO A 1 86 ? -6.351 9.463 -3.014 1.00 93.25 86 PRO A N 1
ATOM 688 C CA . PRO A 1 86 ? -7.091 8.444 -3.743 1.00 93.25 86 PRO A CA 1
ATOM 689 C C . PRO A 1 86 ? -7.879 9.039 -4.918 1.00 93.25 86 PRO A C 1
ATOM 691 O O . PRO A 1 86 ? -8.425 10.141 -4.822 1.00 93.25 86 PRO A O 1
ATOM 694 N N . LEU A 1 87 ? -7.969 8.294 -6.016 1.00 91.38 87 LEU A N 1
ATOM 695 C CA . LEU A 1 87 ? -8.844 8.591 -7.154 1.00 91.38 87 LEU A CA 1
ATOM 696 C C . LEU A 1 87 ? -10.256 8.023 -6.928 1.00 91.38 87 LEU A C 1
ATOM 698 O O . LEU A 1 87 ? -10.487 7.230 -6.018 1.00 91.38 87 LEU A O 1
ATOM 702 N N . GLY A 1 88 ? -11.227 8.413 -7.762 1.00 91.31 88 GLY A N 1
ATOM 703 C CA . GLY A 1 88 ? -12.633 8.012 -7.586 1.00 91.31 88 GLY A CA 1
ATOM 704 C C . GLY A 1 88 ? -12.859 6.494 -7.576 1.00 91.31 88 GLY A C 1
ATOM 705 O O . GLY A 1 88 ? -13.586 5.991 -6.731 1.00 91.31 88 GLY A O 1
ATOM 706 N N . PHE A 1 89 ? -12.184 5.746 -8.457 1.00 90.88 89 PHE A N 1
ATOM 707 C CA . PHE A 1 89 ? -12.289 4.277 -8.514 1.00 90.88 89 PHE A CA 1
ATOM 708 C C . PHE A 1 89 ? -11.485 3.554 -7.420 1.00 90.88 89 PHE A C 1
ATOM 710 O O . PHE A 1 89 ? -11.551 2.331 -7.315 1.00 90.88 89 PHE A O 1
ATOM 717 N N . GLU A 1 90 ? -10.671 4.286 -6.657 1.00 94.19 90 GLU A N 1
ATOM 718 C CA . GLU A 1 90 ? -9.868 3.739 -5.559 1.00 94.19 90 GLU A CA 1
ATOM 719 C C . GLU A 1 90 ? -10.629 3.784 -4.226 1.00 94.19 90 GLU A C 1
ATOM 721 O O . GLU A 1 90 ? -10.153 3.250 -3.225 1.00 94.19 90 GLU A O 1
ATOM 726 N N . GLN A 1 91 ? -11.808 4.410 -4.227 1.00 94.12 91 GLN A N 1
ATOM 727 C CA . GLN A 1 91 ? -12.738 4.504 -3.110 1.00 94.12 91 GLN A CA 1
ATOM 728 C C . GLN A 1 91 ? -13.835 3.448 -3.249 1.00 94.12 91 GLN A C 1
ATOM 730 O O . GLN A 1 91 ? -14.180 3.034 -4.355 1.00 94.12 91 GLN A O 1
ATOM 735 N N . HIS A 1 92 ? -14.401 3.030 -2.117 1.00 93.50 92 HIS A N 1
ATOM 736 C CA . HIS A 1 92 ? -15.523 2.088 -2.074 1.00 93.50 92 HIS A CA 1
ATOM 737 C C . HIS A 1 92 ? -15.258 0.739 -2.756 1.00 93.50 92 HIS A C 1
ATOM 739 O O . HIS A 1 92 ? -16.147 0.151 -3.373 1.00 93.50 92 HIS A O 1
ATOM 745 N N . ILE A 1 93 ? -14.033 0.224 -2.634 1.00 94.38 93 ILE A N 1
ATOM 746 C CA . ILE A 1 93 ? -13.661 -1.077 -3.185 1.00 94.38 93 ILE A CA 1
ATOM 747 C C . ILE A 1 93 ? -14.328 -2.163 -2.341 1.00 94.38 93 ILE A C 1
ATOM 749 O O . ILE A 1 93 ? -14.061 -2.304 -1.144 1.00 94.38 93 ILE A O 1
ATOM 753 N N . SER A 1 94 ? -15.194 -2.940 -2.985 1.00 92.44 94 SER A N 1
ATOM 754 C CA . SER A 1 94 ? -15.845 -4.098 -2.377 1.00 92.44 94 SER A CA 1
ATOM 755 C C . SER A 1 94 ? -14.891 -5.290 -2.276 1.00 92.44 94 SER A C 1
ATOM 757 O O . SER A 1 94 ? -13.980 -5.459 -3.091 1.00 92.44 94 SER A O 1
ATOM 759 N N . ALA A 1 95 ? -15.145 -6.177 -1.315 1.00 90.31 95 ALA A N 1
ATOM 760 C CA . ALA A 1 95 ? -14.389 -7.416 -1.137 1.00 90.31 95 ALA A CA 1
ATOM 761 C C . ALA A 1 95 ? -14.295 -8.260 -2.422 1.00 90.31 95 ALA A C 1
ATOM 763 O O . ALA A 1 95 ? -13.267 -8.877 -2.684 1.00 90.31 95 ALA A O 1
ATOM 764 N N . GLN A 1 96 ? -15.345 -8.266 -3.247 1.00 91.69 96 GLN A N 1
ATOM 765 C CA . GLN A 1 96 ? -15.404 -9.039 -4.491 1.00 91.69 96 GLN A CA 1
ATOM 766 C C . GLN A 1 96 ? -14.479 -8.482 -5.583 1.00 91.69 96 GLN A C 1
ATOM 768 O O . GLN A 1 96 ? -14.071 -9.218 -6.481 1.00 91.69 96 GLN A O 1
ATOM 773 N N . GLN A 1 97 ? -14.133 -7.193 -5.519 1.00 94.69 97 GLN A N 1
ATOM 774 C CA . GLN A 1 97 ? -13.174 -6.583 -6.441 1.00 94.69 97 GLN A CA 1
ATOM 775 C C . GLN A 1 97 ? -11.727 -6.926 -6.080 1.00 94.69 97 GLN A C 1
ATOM 777 O O . GLN A 1 97 ? -10.857 -6.861 -6.953 1.00 94.69 97 GLN A O 1
ATOM 782 N N . ILE A 1 98 ? -11.460 -7.297 -4.825 1.00 96.06 98 ILE A N 1
ATOM 783 C CA . ILE A 1 98 ? -10.121 -7.620 -4.333 1.00 96.06 98 ILE A CA 1
ATOM 784 C C . ILE A 1 98 ? -9.722 -9.010 -4.834 1.00 96.06 98 ILE A C 1
ATOM 786 O O . ILE A 1 98 ? -10.333 -10.024 -4.509 1.00 96.06 98 ILE A O 1
ATOM 790 N N . ILE A 1 99 ? -8.652 -9.062 -5.625 1.00 96.56 99 ILE A N 1
ATOM 791 C CA . ILE A 1 99 ? -8.067 -10.311 -6.128 1.00 96.56 99 ILE A CA 1
ATOM 792 C C . ILE A 1 99 ? -7.224 -10.964 -5.030 1.00 96.56 99 ILE A C 1
ATOM 794 O O . ILE A 1 99 ? -7.241 -12.186 -4.864 1.00 96.56 99 ILE A O 1
ATOM 798 N N . GLY A 1 100 ? -6.485 -10.150 -4.276 1.00 96.81 100 GLY A N 1
ATOM 799 C CA . GLY A 1 100 ? -5.735 -10.596 -3.113 1.00 96.81 100 GLY A CA 1
ATOM 800 C C . GLY A 1 100 ? -4.727 -9.570 -2.608 1.00 96.81 100 GLY A C 1
ATOM 801 O O . GLY A 1 100 ? -4.590 -8.477 -3.158 1.00 96.81 100 GLY A O 1
ATOM 802 N N . LYS A 1 101 ? -4.000 -9.959 -1.563 1.00 97.62 101 LYS A N 1
ATOM 803 C CA . LYS A 1 101 ? -2.953 -9.167 -0.917 1.00 97.62 101 LYS A CA 1
ATOM 804 C C . LYS A 1 101 ? -1.575 -9.587 -1.427 1.00 97.62 101 LYS A C 1
ATOM 806 O O . LYS A 1 101 ? -1.283 -10.784 -1.524 1.00 97.62 101 LYS A O 1
ATOM 811 N N . ALA A 1 102 ? -0.729 -8.614 -1.749 1.00 97.25 102 ALA A N 1
ATOM 812 C CA . ALA A 1 102 ? 0.667 -8.859 -2.081 1.00 97.25 102 ALA A CA 1
ATOM 813 C C . ALA A 1 102 ? 1.413 -9.368 -0.837 1.00 97.25 102 ALA A C 1
ATOM 815 O O . ALA A 1 102 ? 1.248 -8.825 0.253 1.00 97.25 102 ALA A O 1
ATOM 816 N N . TYR A 1 103 ? 2.215 -10.422 -0.985 1.00 96.31 103 TYR A N 1
ATOM 817 C CA . TYR A 1 103 ? 2.974 -11.005 0.133 1.00 96.31 103 TYR A CA 1
ATOM 818 C C . TYR A 1 103 ? 4.464 -11.193 -0.166 1.00 96.31 103 TYR A C 1
ATOM 820 O O . TYR A 1 103 ? 5.244 -11.416 0.754 1.00 96.31 103 TYR A O 1
ATOM 828 N N . LEU A 1 104 ? 4.865 -11.116 -1.437 1.00 96.19 104 LEU A N 1
ATOM 829 C CA . LEU A 1 104 ? 6.263 -11.181 -1.847 1.00 96.19 104 LEU A CA 1
ATOM 830 C C . LEU A 1 104 ? 6.490 -10.264 -3.046 1.00 96.19 104 LEU A C 1
ATOM 832 O O . LEU A 1 104 ? 5.663 -10.220 -3.955 1.00 96.19 104 LEU A O 1
ATOM 836 N N . ARG A 1 105 ? 7.632 -9.576 -3.057 1.00 95.25 105 ARG A N 1
ATOM 837 C CA . ARG A 1 105 ? 8.119 -8.746 -4.162 1.00 95.25 105 ARG A CA 1
ATOM 838 C C . ARG A 1 105 ? 9.447 -9.314 -4.643 1.00 95.25 105 ARG A C 1
ATOM 840 O O . ARG A 1 105 ? 10.345 -9.517 -3.831 1.00 95.25 105 ARG A O 1
ATOM 847 N N . ILE A 1 106 ? 9.569 -9.534 -5.947 1.00 96.50 106 ILE A N 1
ATOM 848 C CA . ILE A 1 106 ? 10.814 -9.918 -6.613 1.00 96.50 106 ILE A CA 1
ATOM 849 C C . ILE A 1 106 ? 11.258 -8.731 -7.474 1.00 96.50 106 ILE A C 1
ATOM 851 O O . ILE A 1 106 ? 10.655 -8.491 -8.527 1.00 96.50 106 ILE A O 1
ATOM 855 N N . PRO A 1 107 ? 12.271 -7.966 -7.028 1.00 94.81 107 PRO A N 1
ATOM 856 C CA . PRO A 1 107 ? 12.736 -6.800 -7.758 1.00 94.81 107 PRO A CA 1
ATOM 857 C C . PRO A 1 107 ? 13.281 -7.152 -9.139 1.00 94.81 107 PRO A C 1
ATOM 859 O O . PRO A 1 107 ? 13.873 -8.213 -9.336 1.00 94.81 107 PRO A O 1
ATOM 862 N N . TYR A 1 108 ? 13.097 -6.242 -10.091 1.00 95.19 108 TYR A N 1
ATOM 863 C CA . TYR A 1 108 ? 13.642 -6.286 -11.455 1.00 95.19 108 TYR A CA 1
ATOM 864 C C . TYR A 1 108 ? 13.182 -7.438 -12.376 1.00 95.19 108 TYR A C 1
ATOM 866 O O . TYR A 1 108 ? 13.419 -7.385 -13.586 1.00 95.19 108 TYR A O 1
ATOM 874 N N . LEU A 1 109 ? 12.489 -8.459 -11.865 1.00 96.94 109 LEU A N 1
ATOM 875 C CA . LEU A 1 109 ? 12.090 -9.640 -12.644 1.00 96.94 109 LEU A CA 1
ATOM 876 C C . LEU A 1 109 ? 11.129 -9.319 -13.807 1.00 96.94 109 LEU A C 1
ATOM 878 O O . LEU A 1 109 ? 11.026 -10.081 -14.765 1.00 96.94 109 LEU A O 1
ATOM 882 N N . GLY A 1 110 ? 10.432 -8.186 -13.754 1.00 95.06 110 GLY A N 1
ATOM 883 C CA . GLY A 1 110 ? 9.520 -7.719 -14.796 1.00 95.06 110 GLY A CA 1
ATOM 884 C C . GLY A 1 110 ? 10.204 -7.013 -15.971 1.00 95.06 110 GLY A C 1
ATOM 885 O O . GLY A 1 110 ? 9.574 -6.848 -17.019 1.00 95.06 110 GLY A O 1
ATOM 886 N N . TYR A 1 111 ? 11.474 -6.606 -15.847 1.00 95.88 111 TYR A N 1
ATOM 887 C CA . TYR A 1 111 ? 12.169 -5.858 -16.904 1.00 95.88 111 TYR A CA 1
ATOM 888 C C . TYR A 1 111 ? 12.305 -6.597 -18.239 1.00 95.88 111 TYR A C 1
ATOM 890 O O . TYR A 1 111 ? 12.104 -5.939 -19.258 1.00 95.88 111 TYR A O 1
ATOM 898 N N . PRO A 1 112 ? 12.562 -7.919 -18.301 1.00 95.94 112 PRO A N 1
ATOM 899 C CA . PRO A 1 112 ? 12.607 -8.634 -19.577 1.00 95.94 112 PRO A CA 1
ATOM 900 C C . PRO A 1 112 ? 11.312 -8.488 -20.389 1.00 95.94 112 PRO A C 1
ATOM 902 O O . PRO A 1 112 ? 11.358 -8.211 -21.586 1.00 95.94 112 PRO A O 1
ATOM 905 N N . ARG A 1 113 ? 10.147 -8.585 -19.730 1.00 93.69 113 ARG A N 1
ATOM 906 C CA . ARG A 1 113 ? 8.842 -8.360 -20.374 1.00 93.69 113 ARG A CA 1
ATOM 907 C C . ARG A 1 113 ? 8.692 -6.914 -20.840 1.00 93.69 113 ARG A C 1
ATOM 909 O O . ARG A 1 113 ? 8.212 -6.679 -21.941 1.00 93.69 113 ARG A O 1
ATOM 916 N N . ILE A 1 114 ? 9.079 -5.955 -20.003 1.00 93.12 114 ILE A N 1
ATOM 917 C CA . ILE A 1 114 ? 9.004 -4.527 -20.334 1.00 93.12 114 ILE A CA 1
ATOM 918 C C . ILE A 1 114 ? 9.886 -4.204 -21.547 1.00 93.12 114 ILE A C 1
ATOM 920 O O . ILE A 1 114 ? 9.433 -3.511 -22.450 1.00 93.12 114 ILE A O 1
ATOM 924 N N . LEU A 1 115 ? 11.117 -4.719 -21.591 1.00 94.94 115 LEU A N 1
ATOM 925 C CA . LEU A 1 115 ? 12.035 -4.539 -22.715 1.00 94.94 115 LEU A CA 1
ATOM 926 C C . LEU A 1 115 ? 11.453 -5.115 -24.005 1.00 94.94 115 LEU A C 1
ATOM 928 O O . LEU A 1 115 ? 11.473 -4.436 -25.026 1.00 94.94 115 LEU A O 1
ATOM 932 N N . LEU A 1 116 ? 10.886 -6.322 -23.945 1.00 95.75 116 LEU A N 1
ATOM 933 C CA . LEU A 1 116 ? 10.226 -6.937 -25.093 1.00 95.75 116 LEU A CA 1
ATOM 934 C C . LEU A 1 116 ? 9.084 -6.062 -25.630 1.00 95.75 116 LEU A C 1
ATOM 936 O O . LEU A 1 116 ? 9.024 -5.818 -26.827 1.00 95.75 116 LEU A O 1
ATOM 940 N N . LEU A 1 117 ? 8.210 -5.561 -24.754 1.00 94.19 117 LEU A N 1
ATOM 941 C CA . LEU A 1 117 ? 7.100 -4.685 -25.146 1.00 94.19 117 LEU A CA 1
ATOM 942 C C . LEU A 1 117 ? 7.596 -3.374 -25.778 1.00 94.19 117 LEU A C 1
ATOM 944 O O . LEU A 1 117 ? 7.161 -3.015 -26.869 1.00 94.19 117 LEU A O 1
ATOM 948 N N . MET A 1 118 ? 8.603 -2.733 -25.170 1.00 91.94 118 MET A N 1
ATOM 949 C CA . MET A 1 118 ? 9.226 -1.523 -25.725 1.00 91.94 118 MET A CA 1
ATOM 950 C C . MET A 1 118 ? 9.835 -1.759 -27.115 1.00 91.94 118 MET A C 1
ATOM 952 O O . MET A 1 118 ? 9.714 -0.895 -27.978 1.00 91.94 118 MET A O 1
ATOM 956 N N . LEU A 1 119 ? 10.462 -2.917 -27.353 1.00 94.75 119 LEU A N 1
ATOM 957 C CA . LEU A 1 119 ? 11.014 -3.280 -28.666 1.00 94.75 119 LEU A CA 1
ATOM 958 C C . LEU A 1 119 ? 9.926 -3.545 -29.715 1.00 94.75 119 LEU A C 1
ATOM 960 O O . LEU A 1 119 ? 10.142 -3.280 -30.894 1.00 94.75 119 LEU A O 1
ATOM 964 N N . LEU A 1 120 ? 8.770 -4.061 -29.295 1.00 94.62 120 LEU A N 1
ATOM 965 C CA . LEU A 1 120 ? 7.624 -4.326 -30.167 1.00 94.62 120 LEU A CA 1
ATOM 966 C C . LEU A 1 120 ? 6.751 -3.083 -30.415 1.00 94.62 120 LEU A C 1
ATOM 968 O O . LEU A 1 120 ? 5.842 -3.144 -31.240 1.00 94.62 120 LEU A O 1
ATOM 972 N N . GLY A 1 121 ? 7.024 -1.966 -29.734 1.00 86.62 121 GLY A N 1
ATOM 973 C CA . GLY A 1 121 ? 6.292 -0.709 -29.902 1.00 86.62 121 GLY A CA 1
ATOM 974 C C . GLY A 1 121 ? 4.869 -0.725 -29.335 1.00 86.62 121 GLY A C 1
ATOM 975 O O . GLY A 1 121 ? 4.019 0.015 -29.829 1.00 86.62 121 GLY A O 1
ATOM 976 N N . VAL A 1 122 ? 4.607 -1.564 -28.327 1.00 68.62 122 VAL A N 1
ATOM 977 C CA . VAL A 1 122 ? 3.298 -1.736 -27.663 1.00 68.62 122 VAL A CA 1
ATOM 978 C C . VAL A 1 122 ? 3.393 -1.646 -26.148 1.00 68.62 122 VAL A C 1
ATOM 980 O O . VAL A 1 122 ? 4.458 -1.981 -25.584 1.00 68.62 122 VAL A O 1
#

pLDDT: mean 91.11, std 9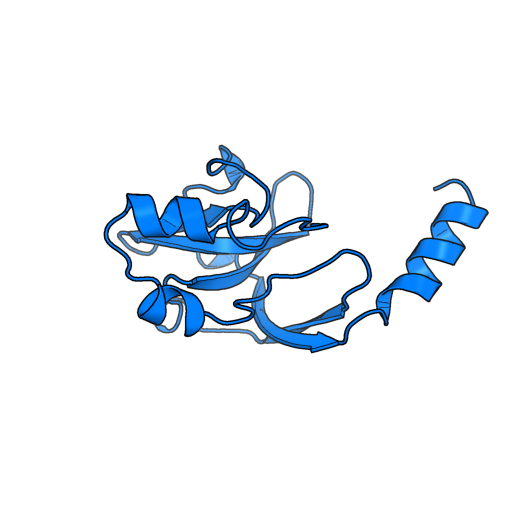.93, range [50.75, 97.62]

Radius of gyration: 14.72 Å; chains: 1; bounding box: 32×28×44 Å